Protein 2IPZ (pdb70)

Solvent-accessible surface area: 8469 Å² total; per-residue (Å²): 154,155,35,122,105,5,11,80,60,0,66,87,1,0,34,94,0,83,107,7,2,68,73,1,39,102,0,5,122,49,9,33,116,152,136,149,59,131,95,6,40,74,58,1,72,83,6,50,65,102,2,137,107,4,48,66,54,5,61,122,2,42,139,89,11,55,118,210,110,100,9,66,105,0,5,93,67,0,58,63,0,5,49,86,0,70,119,0,3,80,59,0,22,110,0,22,143,36,34,72,126,133,132,99,11,110,120,10,38,61,63,0,70,108,2,19,63,80,4,134,117,23,48,67,52,1,62,123,3,39,159,95,1,41,149,137

Structure (mmCIF, N/CA/C/O backbone):
data_2IPZ
#
_entry.id   2IPZ
#
_cell.length_a   23.783
_cell.length_b   53.878
_cell.length_c   52.016
_cell.angle_alpha   90.00
_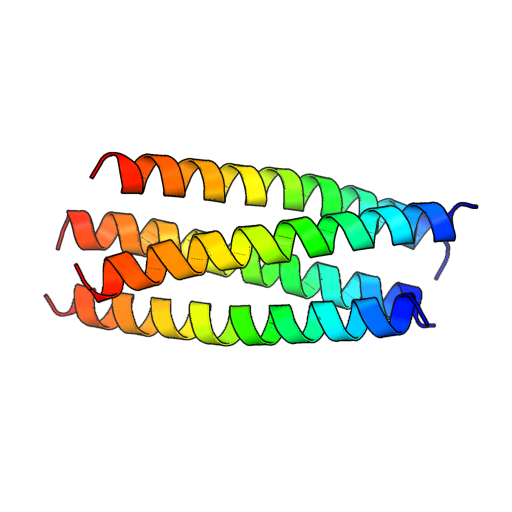cell.angle_beta   95.77
_cell.angle_gamma   90.00
#
_symmetry.space_group_name_H-M   'P 1 21 1'
#
loop_
_entity.id
_entity.type
_entity.pdbx_description
1 polymer 'General control protein GCN4'
2 non-polymer GLYCEROL
3 non-polymer 'ISOPROPYL ALCOHOL'
4 water water
#
loop_
_atom_site.group_PDB
_atom_site.id
_atom_site.type_symbol
_atom_site.label_atom_id
_atom_site.label_alt_id
_atom_site.label_comp_id
_atom_site.label_asym_id
_atom_site.label_entity_id
_atom_site.label_seq_id
_atom_site.pdbx_PDB_ins_code
_atom_site.Cartn_x
_atom_site.Cartn_y
_atom_site.Cartn_z
_atom_site.occupancy
_atom_site.B_iso_or_equiv
_atom_site.auth_seq_id
_atom_site.auth_comp_id
_atom_site.auth_asym_id
_atom_site.auth_atom_id
_atom_site.pdbx_PDB_model_num
ATOM 1 N N . MET A 1 1 ? 4.685 9.730 19.217 1.00 33.06 1 MET A N 1
ATOM 2 C CA . MET A 1 1 ? 3.705 8.706 19.683 1.00 33.00 1 MET A CA 1
ATOM 3 C C . MET A 1 1 ? 3.348 8.967 21.138 1.00 32.01 1 MET A C 1
ATOM 4 O O . MET A 1 1 ? 4.222 8.926 22.010 1.00 31.67 1 MET A O 1
ATOM 9 N N . LYS A 1 2 ? 2.065 9.233 21.388 1.00 31.14 2 LYS A N 1
ATOM 10 C CA . LYS A 1 2 ? 1.585 9.627 22.713 1.00 30.08 2 LYS A CA 1
ATOM 11 C C . LYS A 1 2 ? 1.692 8.490 23.714 1.00 29.13 2 LYS A C 1
ATOM 12 O O . LYS A 1 2 ? 2.103 8.699 24.861 1.00 29.32 2 LYS A O 1
ATOM 18 N N . VAL A 1 3 ? 1.341 7.286 23.271 1.00 27.80 3 VAL A N 1
ATOM 19 C CA . VAL A 1 3 ? 1.368 6.113 24.144 1.00 26.68 3 VAL A CA 1
ATOM 20 C C . VAL A 1 3 ? 2.807 5.673 24.442 1.00 25.77 3 VAL A C 1
ATOM 21 O O . VAL A 1 3 ? 3.130 5.366 25.582 1.00 24.90 3 VAL A O 1
ATOM 25 N N . LYS A 1 4 ? 3.673 5.674 23.434 1.00 24.64 4 LYS A N 1
ATOM 26 C CA . LYS A 1 4 ? 5.092 5.379 23.644 1.00 24.06 4 LYS A CA 1
ATOM 27 C C . LYS A 1 4 ? 5.727 6.342 24.659 1.00 22.89 4 LYS A C 1
AT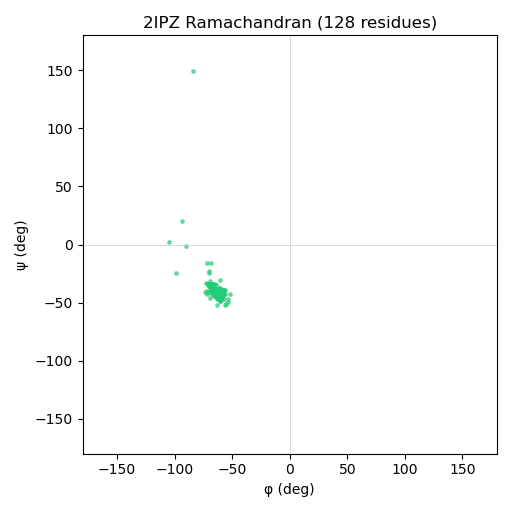OM 28 O O . LYS A 1 4 ? 6.523 5.908 25.501 1.00 21.44 4 LYS A O 1
ATOM 34 N N . GLN A 1 5 ? 5.371 7.627 24.593 1.00 22.19 5 GLN A N 1
ATOM 35 C CA . GLN A 1 5 ? 5.912 8.635 25.505 1.00 22.39 5 GLN A CA 1
ATOM 36 C C . GLN A 1 5 ? 5.430 8.356 26.923 1.00 21.39 5 GLN A C 1
ATOM 37 O O . GLN A 1 5 ? 6.185 8.478 27.889 1.00 21.26 5 GLN A O 1
ATOM 43 N N . LEU A 1 6 ? 4.173 7.960 27.036 1.00 20.35 6 LEU A N 1
ATOM 44 C CA . LEU A 1 6 ? 3.603 7.636 28.331 1.00 20.43 6 LEU A CA 1
ATOM 45 C C . LEU A 1 6 ? 4.300 6.421 28.947 1.00 19.26 6 LEU A C 1
ATOM 46 O O . LEU A 1 6 ? 4.586 6.418 30.142 1.00 18.20 6 LEU A O 1
ATOM 51 N N . VAL A 1 7 ? 4.568 5.398 28.145 1.00 17.99 7 VAL A N 1
ATOM 52 C CA . VAL A 1 7 ? 5.228 4.187 28.629 1.00 17.73 7 VAL A CA 1
ATOM 53 C C . VAL A 1 7 ? 6.661 4.502 29.076 1.00 16.91 7 VAL A C 1
ATOM 54 O O . VAL A 1 7 ? 7.121 3.973 30.088 1.00 16.19 7 VAL A O 1
ATOM 58 N N . ASP A 1 8 ? 7.356 5.379 28.358 1.00 15.91 8 ASP A N 1
ATOM 59 C CA . ASP A 1 8 ? 8.681 5.852 28.774 1.00 16.68 8 ASP A CA 1
ATOM 60 C C . ASP A 1 8 ? 8.620 6.462 30.170 1.00 15.72 8 ASP A C 1
ATOM 61 O O . ASP A 1 8 ? 9.518 6.268 30.996 1.00 15.77 8 ASP A O 1
ATOM 66 N N . LYS A 1 9 ? 7.581 7.245 30.413 1.00 15.84 9 LYS A N 1
ATOM 67 C CA . LYS A 1 9 ? 7.384 7.892 31.711 1.00 16.08 9 LYS A CA 1
ATOM 68 C C . LYS A 1 9 ? 7.081 6.880 32.790 1.00 15.89 9 LYS A C 1
ATOM 69 O O . LYS A 1 9 ? 7.613 6.987 33.891 1.00 17.15 9 LYS A O 1
ATOM 75 N N . VAL A 1 10 ? 6.268 5.881 32.479 1.00 14.79 10 VAL A N 1
ATOM 76 C CA . VAL A 1 10 ? 5.990 4.811 33.444 1.00 15.62 10 VAL A CA 1
ATOM 77 C C . VAL A 1 10 ? 7.243 3.990 33.753 1.00 14.63 10 VAL A C 1
ATOM 78 O O . VAL A 1 10 ? 7.495 3.638 34.914 1.00 13.82 10 VAL A O 1
ATOM 82 N N . GLU A 1 11 ? 8.059 3.703 32.745 1.00 14.07 11 GLU A N 1
ATOM 83 C CA . GLU A 1 11 ? 9.317 3.012 32.978 1.00 14.62 11 GLU A CA 1
ATOM 84 C C . GLU A 1 11 ? 10.226 3.763 33.961 1.00 13.97 11 GLU A C 1
ATOM 85 O O . GLU A 1 11 ? 10.800 3.164 34.880 1.00 14.25 11 GLU A O 1
ATOM 91 N N . GLU A 1 12 ? 10.346 5.072 33.790 1.00 15.11 12 GLU A N 1
ATOM 92 C CA . GLU A 1 12 ? 11.172 5.874 34.682 1.00 16.15 12 GLU A CA 1
ATOM 93 C C . GLU A 1 12 ? 10.572 5.914 36.087 1.00 15.82 12 GLU A C 1
ATOM 94 O O . GLU A 1 12 ? 11.302 5.784 37.070 1.00 15.93 12 GLU A O 1
ATOM 100 N N . LEU A 1 13 ? 9.255 6.047 36.173 1.00 14.82 13 LEU A N 1
ATOM 101 C CA . LEU A 1 13 ? 8.525 5.952 37.460 1.00 15.17 13 LEU A CA 1
ATOM 102 C C . LEU A 1 13 ? 8.863 4.646 38.173 1.00 13.98 13 LEU A C 1
A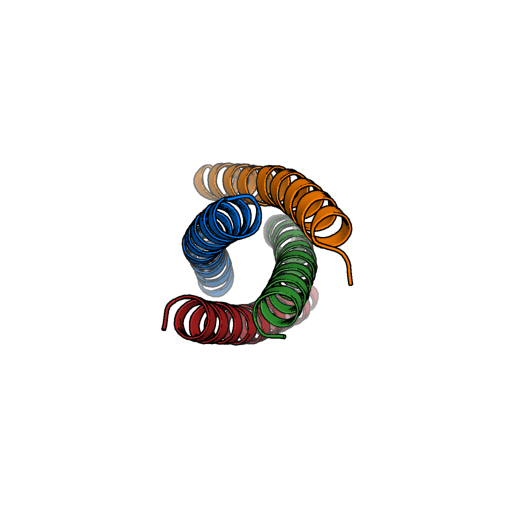TOM 103 O O . LEU A 1 13 ? 9.105 4.646 39.394 1.00 13.55 13 LEU A O 1
ATOM 108 N N . LEU A 1 14 ? 8.842 3.526 37.455 1.00 12.95 14 LEU A N 1
ATOM 109 C CA . LEU A 1 14 ? 9.110 2.230 38.066 1.00 12.81 14 LEU A CA 1
ATOM 110 C C . LEU A 1 14 ? 10.563 2.096 38.515 1.00 11.95 14 LEU A C 1
ATOM 111 O O . LEU A 1 14 ? 10.840 1.490 39.559 1.00 11.66 14 LEU A O 1
ATOM 116 N N . SER A 1 15 ? 11.496 2.708 37.776 1.00 11.55 15 SER A N 1
ATOM 117 C CA . SER A 1 15 ? 12.885 2.703 38.224 1.00 12.75 15 SER A CA 1
ATOM 118 C C . SER A 1 15 ? 13.025 3.538 39.507 1.00 11.53 15 SER A C 1
ATOM 119 O O . SER A 1 15 ? 13.660 3.081 40.487 1.00 12.37 15 SER A O 1
ATOM 122 N N . LYS A 1 16 ? 12.375 4.698 39.547 1.00 12.26 16 LYS A N 1
ATOM 123 C CA . LYS A 1 16 ? 12.437 5.531 40.746 1.00 12.54 16 LYS A CA 1
ATOM 124 C C . LYS A 1 16 ? 11.844 4.780 41.938 1.00 12.00 16 LYS A C 1
ATOM 125 O O . LYS A 1 16 ? 12.348 4.885 43.061 1.00 12.47 16 LYS A O 1
ATOM 131 N N . ASN A 1 17 ? 10.786 4.002 41.717 1.00 10.90 17 ASN A N 1
ATOM 132 C CA . ASN A 1 17 ? 10.176 3.257 42.809 1.00 10.23 17 ASN A CA 1
ATOM 133 C C . ASN A 1 17 ? 10.985 2.079 43.278 1.00 10.09 17 ASN A C 1
ATOM 134 O O . ASN A 1 17 ? 11.014 1.789 44.474 1.00 10.21 17 ASN A O 1
ATOM 139 N N . TYR A 1 18 ? 11.694 1.442 42.367 1.00 10.12 18 TYR A N 1
ATOM 140 C CA . TYR A 1 18 ? 12.654 0.424 42.746 1.00 10.44 18 TYR A CA 1
ATOM 141 C C . TYR A 1 18 ? 13.671 1.000 43.721 1.00 10.59 18 TYR A C 1
ATOM 142 O O . TYR A 1 18 ? 13.930 0.437 44.787 1.00 11.19 18 TYR A O 1
ATOM 151 N N . HIS A 1 19 ? 14.282 2.131 43.364 1.00 10.77 19 HIS A N 1
ATOM 152 C CA . HIS A 1 19 ? 15.306 2.741 44.241 1.00 10.42 19 HIS A CA 1
ATOM 153 C C . HIS A 1 19 ? 14.709 3.244 45.550 1.00 11.01 19 HIS A C 1
ATOM 154 O O . HIS A 1 19 ? 15.321 3.076 46.621 1.00 11.63 19 HIS A O 1
ATOM 161 N N . LEU A 1 20 ? 13.527 3.851 45.517 1.00 10.69 20 LEU A N 1
ATOM 162 C CA . LEU A 1 20 ? 13.014 4.393 46.772 1.00 11.82 20 LEU A CA 1
ATOM 163 C C . LEU A 1 20 ? 12.594 3.270 47.720 1.00 11.88 20 LEU A C 1
ATOM 164 O O . LEU A 1 20 ? 12.775 3.399 48.935 1.00 11.41 20 LEU A O 1
ATOM 169 N N . VAL A 1 21 ? 12.089 2.163 47.196 1.00 11.10 21 VAL A N 1
ATOM 170 C CA . VAL A 1 21 ? 11.747 1.010 48.028 1.00 12.26 21 VAL A CA 1
ATOM 171 C C . VAL A 1 21 ? 13.012 0.434 48.676 1.00 12.60 21 VAL A C 1
ATOM 172 O O . VAL A 1 21 ? 12.996 0.082 49.868 1.00 12.80 21 VAL A O 1
ATOM 176 N N . ASN A 1 22 ? 14.122 0.366 47.941 1.00 12.25 22 ASN A N 1
ATOM 177 C CA . ASN A 1 22 ? 15.404 0.017 48.575 1.00 12.82 22 ASN A CA 1
ATOM 178 C C . ASN A 1 22 ? 15.800 0.962 49.702 1.00 12.43 22 ASN A C 1
ATOM 179 O O . ASN A 1 22 ? 16.315 0.517 50.730 1.00 12.75 22 ASN A O 1
ATOM 184 N N . GLU A 1 23 ? 15.606 2.260 49.523 1.00 12.32 23 GLU A N 1
ATOM 185 C CA . GLU A 1 23 ? 15.955 3.236 50.559 1.00 12.39 23 GLU A CA 1
ATOM 186 C C . GLU A 1 23 ? 15.108 2.987 51.802 1.00 12.76 23 GLU A C 1
ATOM 187 O O . GLU A 1 23 ? 15.592 3.006 52.940 1.00 11.94 23 GLU A O 1
ATOM 193 N N . VAL A 1 24 ? 13.825 2.753 51.586 1.00 11.42 24 VAL A N 1
ATOM 194 C CA . VAL A 1 24 ? 12.920 2.515 52.689 1.00 11.76 24 VAL A CA 1
ATOM 195 C C . VAL A 1 24 ? 13.283 1.209 53.405 1.00 11.74 24 VAL A C 1
ATOM 196 O O . VAL A 1 24 ? 13.290 1.148 54.629 1.00 12.25 24 VAL A O 1
ATOM 200 N N . ALA A 1 25 ? 13.608 0.164 52.646 1.00 11.41 25 ALA A N 1
ATOM 201 C CA . ALA A 1 25 ? 14.013 -1.102 53.249 1.00 11.52 25 ALA A CA 1
ATOM 202 C C . ALA A 1 25 ? 15.229 -0.928 54.160 1.00 11.73 25 ALA A C 1
ATOM 203 O O . ALA A 1 25 ? 15.289 -1.526 55.254 1.00 12.47 25 ALA A O 1
ATOM 205 N N . ARG A 1 26 ? 16.175 -0.100 53.757 1.00 11.82 26 ARG A N 1
ATOM 206 C CA . ARG A 1 26 ? 17.316 0.202 54.619 1.00 13.20 26 ARG A CA 1
ATOM 207 C C . ARG A 1 26 ? 16.875 0.895 55.908 1.00 13.74 26 ARG A C 1
ATOM 208 O O . ARG A 1 26 ? 17.350 0.529 57.000 1.00 14.44 26 ARG A O 1
ATOM 216 N N . LEU A 1 27 ? 16.004 1.905 55.809 1.00 13.56 27 LEU A N 1
ATOM 217 C CA . LEU A 1 27 ? 15.549 2.596 57.017 1.00 14.32 27 LEU A CA 1
ATOM 218 C C . LEU A 1 27 ? 14.856 1.644 57.964 1.00 13.47 27 LEU A C 1
ATOM 219 O O . LEU A 1 27 ? 15.063 1.686 59.195 1.00 14.07 27 LEU A O 1
ATOM 224 N N . VAL A 1 28 ? 14.015 0.774 57.422 1.00 13.22 28 VAL A N 1
ATOM 225 C CA . VAL A 1 28 ? 13.267 -0.192 58.225 1.00 13.77 28 VAL A CA 1
ATOM 226 C C . VAL A 1 28 ? 14.193 -1.209 58.907 1.00 14.18 28 VAL A C 1
ATOM 227 O O . VAL A 1 28 ? 13.952 -1.610 60.064 1.00 14.84 28 VAL A O 1
ATOM 231 N N . LYS A 1 29 ? 15.253 -1.617 58.197 1.00 15.54 29 LYS A N 1
ATOM 232 C CA . LYS A 1 29 ? 16.289 -2.513 58.741 1.00 16.43 29 LYS A CA 1
ATOM 233 C C . LYS A 1 29 ? 16.998 -1.832 59.904 1.00 16.72 29 LYS A C 1
ATOM 234 O O . LYS A 1 29 ? 17.200 -2.446 60.969 1.00 16.99 29 LYS A O 1
ATOM 240 N N . LEU A 1 30 ? 17.387 -0.579 59.721 1.00 17.29 30 LEU A N 1
ATOM 241 C CA . LEU A 1 30 ? 18.091 0.174 60.762 1.00 18.75 30 LEU A CA 1
ATOM 242 C C . LEU A 1 30 ? 17.260 0.331 62.022 1.00 19.01 30 LEU A C 1
ATOM 243 O O . LEU A 1 30 ? 17.795 0.183 63.132 1.00 19.67 30 LEU A O 1
ATOM 248 N N . VAL A 1 31 ? 15.962 0.596 61.881 1.00 19.07 31 VAL A N 1
ATOM 249 C CA . VAL A 1 31 ? 15.082 0.706 63.045 1.00 19.97 31 VAL A CA 1
ATOM 250 C C . VAL A 1 31 ? 15.001 -0.657 63.738 1.00 20.67 31 VAL A C 1
ATOM 251 O O . VAL A 1 31 ? 15.097 -0.742 64.965 1.00 20.90 31 VAL A O 1
ATOM 255 N N . GLY A 1 32 ? 14.858 -1.726 62.960 1.00 21.35 32 GLY A N 1
ATOM 256 C CA . GLY A 1 32 ? 14.766 -3.071 63.513 1.00 23.33 32 GLY A CA 1
ATOM 257 C C . GLY A 1 32 ? 15.989 -3.509 64.311 1.00 25.08 32 GLY A C 1
ATOM 258 O O . GLY A 1 32 ? 15.867 -4.289 65.262 1.00 25.96 32 GLY A O 1
ATOM 259 N N . GLU A 1 33 ? 17.157 -2.993 63.930 1.00 26.25 33 GLU A N 1
ATOM 260 C CA . GLU A 1 33 ? 18.439 -3.425 64.493 1.00 28.31 33 GLU A CA 1
ATOM 261 C C . GLU A 1 33 ? 19.016 -2.409 65.474 1.00 29.80 33 GLU A C 1
ATOM 262 O O . GLU A 1 33 ? 20.111 -2.617 66.029 1.00 30.20 33 GLU A O 1
ATOM 268 N N . ARG A 1 34 ? 18.254 -1.335 65.698 1.00 31.45 34 ARG A N 1
ATOM 269 C CA . ARG A 1 34 ? 18.648 -0.187 66.528 1.00 33.12 34 ARG A CA 1
ATOM 270 C C . ARG A 1 34 ? 20.066 -0.264 67.099 1.00 33.62 34 ARG A C 1
ATOM 271 O O . ARG A 1 34 ? 21.049 -0.007 66.397 1.00 33.84 34 ARG A O 1
ATOM 280 N N . MET B 1 1 ? -11.462 3.527 26.969 1.00 26.80 1 MET B N 1
ATOM 281 C CA . MET B 1 1 ? -10.607 4.613 27.530 1.00 26.41 1 MET B CA 1
ATOM 282 C C . MET B 1 1 ? -9.829 5.323 26.433 1.00 25.42 1 MET B C 1
ATOM 283 O O . MET B 1 1 ? -9.243 4.683 25.550 1.00 25.97 1 MET B O 1
ATOM 288 N N . LYS B 1 2 ? -9.828 6.647 26.505 1.00 23.84 2 LYS B N 1
ATOM 289 C CA . LYS B 1 2 ? -9.079 7.470 25.569 1.00 22.41 2 LYS B CA 1
ATOM 290 C C . LYS B 1 2 ? -7.630 7.611 26.018 1.00 21.26 2 LYS B C 1
ATOM 291 O O . LYS B 1 2 ? -7.319 7.596 27.218 1.00 20.54 2 LYS B O 1
ATOM 297 N N . VAL B 1 3 ? -6.736 7.756 25.047 1.00 19.70 3 VAL B N 1
ATOM 298 C CA . VAL B 1 3 ? -5.328 8.046 25.309 1.00 19.97 3 VAL B CA 1
ATOM 299 C C . VAL B 1 3 ? -5.180 9.254 26.238 1.00 19.19 3 VAL B C 1
ATOM 300 O O . VAL B 1 3 ? -4.372 9.216 27.179 1.00 17.63 3 VAL B O 1
ATOM 304 N N . LYS B 1 4 ? -5.963 10.303 26.005 1.00 18.20 4 LYS B N 1
ATOM 305 C CA . LYS B 1 4 ? -5.910 11.518 26.828 1.00 19.47 4 LYS B CA 1
ATOM 306 C C . LYS B 1 4 ? -6.149 11.240 28.315 1.00 18.24 4 LYS B C 1
ATOM 307 O O . LYS B 1 4 ? -5.502 11.854 29.164 1.00 18.17 4 LYS B O 1
ATOM 313 N N . GLN B 1 5 ? -7.072 10.329 28.632 1.00 17.40 5 GLN B N 1
ATOM 314 C CA . GLN B 1 5 ? -7.316 9.911 30.017 1.00 17.43 5 GLN B CA 1
ATOM 315 C C . GLN B 1 5 ? -6.048 9.308 30.634 1.00 16.67 5 GLN B C 1
ATOM 316 O O . GLN B 1 5 ? -5.707 9.590 31.787 1.00 16.56 5 GLN B O 1
ATOM 322 N N . LEU B 1 6 ? -5.344 8.494 29.864 1.00 15.90 6 LEU B N 1
ATOM 323 C CA . LEU B 1 6 ? -4.135 7.859 30.349 1.00 16.62 6 LEU B CA 1
ATOM 324 C C . LEU B 1 6 ? -3.000 8.856 30.491 1.00 17.19 6 LEU B C 1
ATOM 325 O O . LEU B 1 6 ? -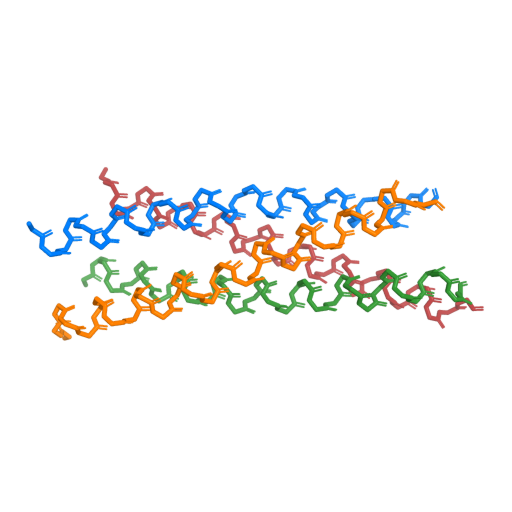2.255 8.792 31.453 1.00 15.63 6 LEU B O 1
ATOM 330 N N . VAL B 1 7 ? -2.868 9.781 29.551 1.00 17.11 7 VAL B N 1
ATOM 331 C CA . VAL B 1 7 ? -1.823 10.799 29.619 1.00 17.84 7 VAL B CA 1
ATOM 332 C C . VAL B 1 7 ? -2.014 11.671 30.859 1.00 17.13 7 VAL B C 1
ATOM 333 O O . VAL B 1 7 ? -1.047 11.910 31.609 1.00 16.26 7 VAL B O 1
ATOM 337 N N . ASP B 1 8 ? -3.242 12.102 31.114 1.00 16.83 8 ASP B N 1
ATOM 338 C CA . ASP B 1 8 ? -3.534 12.924 32.284 1.00 17.66 8 ASP B CA 1
ATOM 339 C C . ASP B 1 8 ? -3.247 12.165 33.579 1.00 16.10 8 ASP B C 1
ATOM 340 O O . ASP B 1 8 ? -2.703 12.733 34.535 1.00 16.46 8 ASP B O 1
ATOM 345 N N . LYS B 1 9 ? -3.618 10.887 33.623 1.00 15.22 9 LYS B N 1
ATOM 346 C CA . LYS B 1 9 ? -3.343 10.083 34.807 1.00 14.29 9 LYS B CA 1
ATOM 347 C C . LYS B 1 9 ? -1.853 9.943 35.031 1.00 13.18 9 LYS B C 1
ATOM 348 O O . LYS B 1 9 ? -1.388 10.119 36.166 1.00 13.15 9 LYS B O 1
ATOM 354 N N . VAL B 1 10 ? -1.098 9.652 33.995 1.00 12.82 10 VAL B N 1
ATOM 355 C CA . VAL B 1 10 ? 0.345 9.505 34.169 1.00 12.73 10 VAL B CA 1
ATOM 356 C C . VAL B 1 10 ? 0.989 10.832 34.612 1.00 12.90 10 VAL B C 1
ATOM 357 O O . VAL B 1 10 ? 1.902 10.808 35.430 1.00 12.51 10 VAL B O 1
ATOM 361 N N . GLU B 1 11 ? 0.511 11.976 34.148 1.00 13.08 11 GLU B N 1
ATOM 362 C CA . GLU B 1 11 ? 1.040 13.255 34.636 1.00 14.11 11 GLU B CA 1
ATOM 363 C C . GLU B 1 11 ? 0.789 13.439 36.141 1.00 14.03 11 GLU B C 1
ATOM 364 O O . GLU B 1 11 ? 1.676 13.897 36.887 1.00 13.58 11 GLU B O 1
ATOM 370 N N . GLU B 1 12 ? -0.391 13.048 36.597 1.00 12.74 12 GLU B N 1
ATOM 371 C CA . GLU B 1 12 ? -0.753 13.079 38.016 1.00 13.71 12 GLU B CA 1
ATOM 372 C C . GLU B 1 12 ? 0.187 12.168 38.820 1.00 12.57 12 GLU B C 1
ATOM 373 O O . GLU B 1 12 ? 0.681 12.538 39.894 1.00 12.44 12 GLU B O 1
ATOM 379 N N . LEU B 1 13 ? 0.446 10.984 38.286 1.00 11.35 13 LEU B N 1
ATOM 380 C CA . LEU B 1 13 ? 1.312 10.025 38.956 1.00 10.90 13 LEU B CA 1
ATOM 381 C C . LEU B 1 13 ? 2.729 10.537 39.033 1.00 10.68 13 LEU B C 1
ATOM 382 O O . LEU B 1 13 ? 3.383 10.333 40.040 1.00 10.31 13 LEU B O 1
ATOM 387 N N . LEU B 1 14 ? 3.211 11.199 37.990 1.00 11.18 14 LEU B N 1
ATOM 388 C CA . LEU B 1 14 ? 4.563 11.744 38.025 1.00 11.79 14 LEU B CA 1
ATOM 389 C C . LEU B 1 14 ? 4.714 12.804 39.112 1.00 11.12 14 LEU B C 1
ATOM 390 O O . LEU B 1 14 ? 5.741 12.861 39.803 1.00 11.15 14 LEU B O 1
ATOM 395 N N . SER B 1 15 ? 3.707 13.640 39.296 1.00 11.01 15 SER B N 1
ATOM 396 C CA . SER B 1 15 ? 3.801 14.681 40.333 1.00 12.20 15 SER B CA 1
ATOM 397 C C . SER B 1 15 ? 3.723 14.067 41.733 1.00 11.23 15 SER B C 1
ATOM 398 O O . SER B 1 15 ? 4.505 14.420 42.635 1.00 12.00 15 SER B O 1
ATOM 401 N N . LYS B 1 16 ? 2.850 13.088 41.901 1.00 10.31 16 LYS B N 1
ATOM 402 C CA . LYS B 1 16 ? 2.743 12.414 43.176 1.00 11.53 16 LYS B CA 1
ATOM 403 C C . LYS B 1 16 ? 4.057 11.670 43.467 1.00 10.02 16 LYS B C 1
ATOM 404 O O . LYS B 1 16 ? 4.552 11.686 44.603 1.00 10.40 16 LYS B O 1
ATOM 410 N N . ASN B 1 17 ? 4.662 11.052 42.465 1.00 9.05 17 ASN B N 1
ATOM 411 C CA . ASN B 1 17 ? 5.913 10.342 42.666 1.00 8.81 17 ASN B CA 1
ATOM 412 C C . ASN B 1 17 ? 7.059 11.279 43.039 1.00 9.41 17 ASN B C 1
ATOM 413 O O . ASN B 1 17 ? 7.903 10.936 43.869 1.00 9.58 17 ASN B O 1
ATOM 418 N N . TYR B 1 18 ? 7.094 12.455 42.424 1.00 9.29 18 TYR B N 1
ATOM 419 C CA . TYR B 1 18 ? 8.097 13.475 42.744 1.00 10.22 18 TYR B CA 1
ATOM 420 C C . TYR B 1 18 ? 8.112 13.767 44.230 1.00 9.87 18 TYR B C 1
ATOM 421 O O . TYR B 1 18 ? 9.167 13.722 44.875 1.00 9.58 18 TYR B O 1
ATOM 430 N N . HIS B 1 19 ? 6.942 14.009 44.816 1.00 8.46 19 HIS B N 1
ATOM 431 C CA . HIS B 1 19 ? 6.875 14.273 46.239 1.00 8.91 19 HIS B CA 1
ATOM 432 C C . HIS B 1 19 ? 7.222 13.064 47.091 1.00 8.96 19 HIS B C 1
ATOM 433 O O . HIS B 1 19 ? 7.847 13.226 48.134 1.00 9.52 19 HIS B O 1
ATOM 440 N N . LEU B 1 20 ? 6.862 11.861 46.650 1.00 8.42 20 LEU B N 1
ATOM 441 C CA . LEU B 1 20 ? 7.270 10.632 47.352 1.00 9.55 20 LEU B CA 1
ATOM 442 C C . LEU B 1 20 ? 8.792 10.482 47.417 1.00 9.28 20 LEU B C 1
ATOM 443 O O . LEU B 1 20 ? 9.345 10.225 48.484 1.00 9.59 20 LEU B O 1
ATOM 448 N N . VAL B 1 21 ? 9.448 10.646 46.291 1.00 9.13 21 VAL B N 1
ATOM 449 C CA . VAL B 1 21 ? 10.909 10.582 46.225 1.00 10.47 21 VAL B CA 1
ATOM 450 C C . VAL B 1 21 ? 11.501 11.623 47.185 1.00 10.41 21 VAL B C 1
ATOM 451 O O . VAL B 1 21 ? 12.458 11.318 47.932 1.00 9.99 21 VAL B O 1
ATOM 455 N N . ASN B 1 22 ? 10.933 12.826 47.203 1.00 9.73 22 ASN B N 1
ATOM 456 C CA . ASN B 1 22 ? 11.472 13.880 48.065 1.00 9.98 22 ASN B CA 1
ATOM 457 C C . ASN B 1 22 ? 11.236 13.560 49.527 1.00 9.65 22 ASN B C 1
ATOM 458 O O . ASN B 1 22 ? 12.096 13.863 50.370 1.00 9.85 22 ASN B O 1
ATOM 463 N N . GLU B 1 23 ? 10.119 12.920 49.858 1.00 9.12 23 GLU B N 1
ATOM 464 C CA . GLU B 1 23 ? 9.880 12.572 51.251 1.00 10.54 23 GLU B CA 1
ATOM 465 C C . GLU B 1 23 ? 10.861 11.506 51.723 1.00 10.69 23 GLU B C 1
ATOM 466 O O . GLU B 1 23 ? 11.377 11.559 52.847 1.00 11.32 23 GLU B O 1
ATOM 472 N N . VAL B 1 24 ? 11.163 10.551 50.858 1.00 9.92 24 VAL B N 1
ATOM 473 C CA . VAL B 1 24 ? 12.130 9.514 51.209 1.00 10.50 24 VAL B CA 1
ATOM 474 C C . VAL B 1 24 ? 13.515 10.160 51.401 1.00 10.04 24 VAL B C 1
ATOM 475 O O . VAL B 1 24 ? 14.190 9.856 52.391 1.00 10.93 24 VAL B O 1
ATOM 479 N N . ALA B 1 25 ? 13.901 11.074 50.523 1.00 10.21 25 ALA B N 1
ATOM 480 C CA . ALA B 1 25 ? 15.180 11.792 50.710 1.00 10.95 25 ALA B CA 1
ATOM 481 C C . ALA B 1 25 ? 15.233 12.520 52.051 1.00 11.72 25 ALA B C 1
ATOM 482 O O . ALA B 1 25 ? 16.271 12.506 52.761 1.00 12.70 25 ALA B O 1
ATOM 484 N N . ARG B 1 26 ? 14.116 13.109 52.447 1.00 11.12 26 ARG B N 1
ATOM 485 C CA . ARG B 1 26 ? 14.054 13.835 53.712 1.00 12.30 26 ARG B CA 1
ATOM 486 C C . ARG B 1 26 ? 14.254 12.879 54.872 1.00 12.72 26 ARG B C 1
ATOM 487 O O . ARG B 1 26 ? 14.975 13.191 55.830 1.00 13.21 26 ARG B O 1
ATOM 495 N N . LEU B 1 27 ? 13.605 11.727 54.820 1.00 12.72 27 LEU B N 1
ATOM 496 C CA . LEU B 1 27 ? 13.731 10.746 55.887 1.00 13.76 27 LEU B CA 1
ATOM 497 C C . LEU B 1 27 ? 15.118 10.128 55.959 1.00 14.41 27 LEU B C 1
ATOM 498 O O . LEU B 1 27 ? 15.613 9.860 57.049 1.00 14.39 27 LEU B O 1
ATOM 503 N N . VAL B 1 28 ? 15.735 9.891 54.817 1.00 13.70 28 VAL B N 1
ATOM 504 C CA . VAL B 1 28 ? 17.076 9.307 54.764 1.00 15.16 28 VAL B CA 1
ATOM 505 C C . VAL B 1 28 ? 18.057 10.290 55.405 1.00 16.17 28 VAL B C 1
ATOM 506 O O . VAL B 1 28 ? 18.912 9.879 56.208 1.00 16.54 28 VAL B O 1
ATOM 510 N N . LYS B 1 29 ? 17.927 11.573 55.089 1.00 16.19 29 LYS B N 1
ATOM 511 C CA . LYS B 1 29 ? 18.755 12.607 55.716 1.00 17.19 29 LYS B CA 1
ATOM 512 C C . LYS B 1 29 ? 18.549 12.648 57.223 1.00 17.60 29 LYS B C 1
ATOM 513 O O . LYS B 1 29 ? 19.539 12.717 57.972 1.00 18.55 29 LYS B O 1
ATOM 519 N N . LEU B 1 30 ? 17.300 12.615 57.687 1.00 17.47 30 LEU B N 1
ATOM 520 C CA . LEU B 1 30 ? 17.002 12.671 59.113 1.00 18.83 30 LEU B CA 1
ATOM 521 C C . LEU B 1 30 ? 17.629 11.493 59.844 1.00 19.17 30 LEU B C 1
ATOM 522 O O . LEU B 1 30 ? 18.253 11.670 60.905 1.00 20.25 30 LEU B O 1
ATOM 527 N N . VAL B 1 31 ? 17.457 10.291 59.302 1.00 18.45 31 VAL B N 1
ATOM 528 C CA . VAL B 1 31 ? 18.007 9.096 59.939 1.00 18.76 31 VAL B CA 1
ATOM 529 C C . VAL B 1 31 ? 19.542 9.126 59.917 1.00 19.09 31 VAL B C 1
ATOM 530 O O . VAL B 1 31 ? 20.191 8.683 60.875 1.00 20.63 31 VAL B O 1
ATOM 534 N N . GLY B 1 32 ? 20.121 9.686 58.863 1.00 19.55 32 GLY B N 1
ATOM 535 C CA . GLY B 1 32 ? 21.569 9.720 58.713 1.00 21.28 32 GLY B CA 1
ATOM 536 C C . GLY B 1 32 ? 22.253 10.693 59.664 1.00 23.56 32 GLY B C 1
ATOM 537 O O . GLY B 1 32 ? 23.472 10.620 59.866 1.00 23.20 32 GLY B O 1
ATOM 538 N N . GLU B 1 33 ? 21.472 11.599 60.246 1.00 24.91 33 GLU B N 1
ATOM 539 C CA . GLU B 1 33 ? 21.963 12.557 61.246 1.00 27.92 33 GLU B CA 1
ATOM 540 C C . GLU B 1 33 ? 21.748 12.009 62.660 1.00 29.45 33 GLU B C 1
ATOM 541 O O . GLU B 1 33 ? 21.758 12.755 63.653 1.00 30.74 33 GLU B O 1
ATOM 547 N N . ARG B 1 34 ? 21.576 10.688 62.726 1.00 31.42 34 ARG B N 1
ATOM 548 C CA . ARG B 1 34 ? 21.434 9.907 63.957 1.00 32.72 34 ARG B CA 1
ATOM 549 C C . ARG B 1 34 ? 22.386 10.331 65.074 1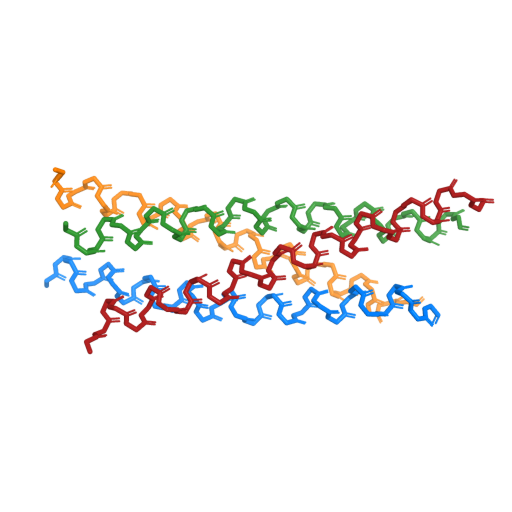.00 33.50 34 ARG B C 1
ATOM 550 O O . ARG B 1 34 ? 21.960 10.800 66.134 1.00 34.19 34 ARG B O 1
ATOM 559 N N . MET C 1 1 ? -6.733 -4.334 27.469 1.00 33.87 1 MET C N 1
ATOM 560 C CA . MET C 1 1 ? -5.711 -3.360 26.995 1.00 33.78 1 MET C CA 1
ATOM 561 C C . MET C 1 1 ? -4.606 -3.265 28.039 1.00 32.72 1 MET C C 1
ATOM 562 O O . MET C 1 1 ? -4.855 -3.006 29.224 1.00 33.65 1 MET C O 1
ATOM 567 N N . LYS C 1 2 ? -3.383 -3.492 27.581 1.00 31.32 2 LYS C N 1
ATOM 568 C CA . LYS C 1 2 ? -2.256 -3.728 28.456 1.00 29.03 2 LYS C CA 1
ATOM 569 C C . LYS C 1 2 ? -1.766 -2.454 29.157 1.00 26.79 2 LYS C C 1
ATOM 570 O O . LYS C 1 2 ? -1.461 -2.497 30.344 1.00 26.22 2 LYS C O 1
ATOM 576 N N . VAL C 1 3 ? -1.721 -1.333 28.438 1.00 24.38 3 VAL C N 1
ATOM 577 C CA . VAL C 1 3 ? -1.227 -0.072 29.012 1.00 22.55 3 VAL C CA 1
ATOM 578 C C . VAL C 1 3 ? -2.117 0.446 30.137 1.00 21.27 3 VAL C C 1
ATOM 579 O O . VAL C 1 3 ? -1.606 0.845 31.180 1.00 19.07 3 VAL C O 1
ATOM 583 N N . LYS C 1 4 ? -3.435 0.421 29.965 1.00 20.17 4 LYS C N 1
ATOM 584 C CA . LYS C 1 4 ? -4.290 0.943 31.033 1.00 20.14 4 LYS C CA 1
ATOM 585 C C . LYS C 1 4 ? -4.177 0.088 32.299 1.00 19.28 4 LYS C C 1
ATOM 586 O O . LYS C 1 4 ? -4.222 0.603 33.423 1.00 18.24 4 LYS C O 1
ATOM 592 N N . GLN C 1 5 ? -3.983 -1.216 32.119 1.00 18.73 5 GLN C N 1
ATOM 593 C CA . GLN C 1 5 ? -3.808 -2.106 33.249 1.00 19.16 5 GLN C CA 1
ATOM 594 C C . GLN C 1 5 ? -2.498 -1.807 33.983 1.00 17.86 5 GLN C C 1
ATOM 595 O O . GLN C 1 5 ? -2.469 -1.798 35.209 1.00 17.99 5 GLN C O 1
ATOM 601 N N . LEU C 1 6 ? -1.435 -1.552 33.234 1.00 16.92 6 LEU C N 1
ATOM 602 C CA . LEU C 1 6 ? -0.164 -1.135 33.818 1.00 16.22 6 LEU C CA 1
ATOM 603 C C . LEU C 1 6 ? -0.303 0.169 34.616 1.00 15.39 6 LEU C C 1
ATOM 604 O O . LEU C 1 6 ? 0.193 0.264 35.748 1.00 14.65 6 LEU C O 1
ATOM 609 N N . VAL C 1 7 ? -0.954 1.169 34.036 1.00 14.22 7 VAL C N 1
ATOM 610 C CA . VAL C 1 7 ? -1.149 2.449 34.692 1.00 13.75 7 VAL C CA 1
ATOM 611 C C . VAL C 1 7 ? -1.922 2.278 36.016 1.00 13.22 7 VAL C C 1
ATOM 612 O O . VAL C 1 7 ? -1.552 2.860 37.034 1.00 13.07 7 VAL C O 1
ATOM 616 N N . ASP C 1 8 ? -2.982 1.466 36.026 1.00 13.32 8 ASP C N 1
ATOM 617 C CA . ASP C 1 8 ? -3.714 1.212 37.267 1.00 13.66 8 ASP C CA 1
ATOM 618 C C . ASP C 1 8 ? -2.818 0.583 38.329 1.00 12.28 8 ASP C C 1
ATOM 619 O O . ASP C 1 8 ? -2.948 0.902 39.523 1.00 11.68 8 ASP C O 1
ATOM 624 N N . LYS C 1 9 ? -1.970 -0.358 37.927 1.00 11.69 9 LYS C N 1
ATOM 625 C CA . LYS C 1 9 ? -1.068 -1.003 38.881 1.00 12.12 9 LYS C CA 1
ATOM 626 C C . LYS C 1 9 ? -0.023 -0.025 39.424 1.00 11.43 9 LYS C C 1
ATOM 627 O O . LYS C 1 9 ? 0.302 -0.083 40.604 1.00 11.22 9 LYS C O 1
ATOM 633 N N . VAL C 1 10 ? 0.453 0.896 38.588 1.00 10.91 10 VAL C N 1
ATOM 634 C CA . VAL C 1 10 ? 1.391 1.905 39.051 1.00 11.10 10 VAL C CA 1
ATOM 635 C C . VAL C 1 10 ? 0.683 2.849 40.040 1.00 10.96 10 VAL C C 1
ATOM 636 O O . VAL C 1 10 ? 1.256 3.235 41.058 1.00 10.39 10 VAL C O 1
ATOM 640 N N . GLU C 1 11 ? -0.566 3.218 39.775 1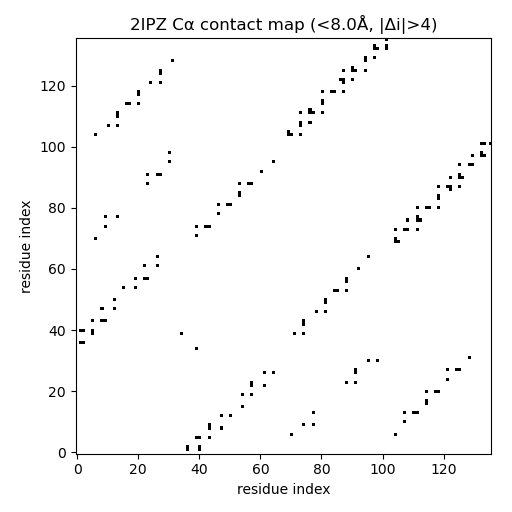.00 10.17 11 GLU C N 1
ATOM 641 C CA . GLU C 1 11 ? -1.336 4.019 40.711 1.00 11.23 11 GLU C CA 1
ATOM 642 C C . GLU C 1 11 ? -1.462 3.318 42.059 1.00 11.18 11 GLU C C 1
ATOM 643 O O . GLU C 1 11 ? -1.312 3.938 43.102 1.00 11.06 11 GLU C O 1
ATOM 649 N N . GLU C 1 12 ? -1.765 2.031 42.038 1.00 9.57 12 GLU C N 1
ATOM 650 C CA . GLU C 1 12 ? -1.869 1.263 43.278 1.00 10.03 12 GLU C CA 1
ATOM 651 C C . GLU C 1 12 ? -0.535 1.276 44.019 1.00 9.34 12 GLU C C 1
ATOM 652 O O . GLU C 1 12 ? -0.513 1.495 45.223 1.00 9.66 12 GLU C O 1
ATOM 658 N N . LEU C 1 13 ? 0.557 1.026 43.305 1.00 9.40 13 LEU C N 1
ATOM 659 C CA . LEU C 1 13 ? 1.870 1.022 43.937 1.00 9.80 13 LEU C CA 1
ATOM 660 C C . LEU C 1 13 ? 2.182 2.370 44.568 1.00 9.52 13 LEU C C 1
ATOM 661 O O . LEU C 1 13 ? 2.679 2.434 45.692 1.00 9.59 13 LEU C O 1
ATOM 666 N N . LEU C 1 14 ? 1.931 3.461 43.860 1.00 9.53 14 LEU C N 1
ATOM 667 C CA . LEU C 1 14 ? 2.227 4.765 44.407 1.00 10.30 14 LEU C CA 1
ATOM 668 C C . LEU C 1 14 ? 1.408 5.034 45.672 1.00 9.59 14 LEU C C 1
ATOM 669 O O . LEU C 1 14 ? 1.933 5.568 46.657 1.00 11.11 14 LEU C O 1
ATOM 674 N N . SER C 1 15 ? 0.120 4.677 45.658 1.00 10.33 15 SER C N 1
ATOM 675 C CA . SER C 1 15 ? -0.723 4.837 46.841 1.00 11.45 15 SER C CA 1
ATOM 676 C C . SER C 1 15 ? -0.197 4.046 48.040 1.00 10.63 15 SER C C 1
ATOM 677 O O . SER C 1 15 ? -0.117 4.566 49.169 1.00 11.75 15 SER C O 1
ATOM 680 N N . LYS C 1 16 ? 0.208 2.814 47.786 1.00 9.53 16 LYS C N 1
ATOM 681 C CA . LYS C 1 16 ? 0.735 1.971 48.869 1.00 9.40 16 LYS C CA 1
ATOM 682 C C . LYS C 1 16 ? 2.098 2.433 49.336 1.00 9.33 16 LYS C C 1
ATOM 683 O O . LYS C 1 16 ? 2.392 2.310 50.528 1.00 9.00 16 LYS C O 1
ATOM 689 N N . ASN C 1 17 ? 2.939 2.958 48.442 1.00 8.32 17 ASN C N 1
ATOM 690 C CA . ASN C 1 17 ? 4.198 3.524 48.891 1.00 8.92 17 ASN C CA 1
ATOM 691 C C . ASN C 1 17 ? 4.012 4.822 49.688 1.00 9.17 17 ASN C C 1
ATOM 692 O O . ASN C 1 17 ? 4.800 5.091 50.591 1.00 9.73 17 ASN C O 1
ATOM 697 N N . TYR C 1 18 ? 2.985 5.616 49.394 1.00 9.57 18 TYR C N 1
ATOM 698 C CA . TYR C 1 18 ? 2.658 6.771 50.229 1.00 10.76 18 TYR C CA 1
ATOM 699 C C . TYR C 1 18 ? 2.334 6.299 51.639 1.00 10.61 18 TYR C C 1
ATOM 700 O O . TYR C 1 18 ? 2.783 6.888 52.626 1.00 11.94 18 TYR C O 1
ATOM 709 N N . HIS C 1 19 ? 1.529 5.262 51.749 1.00 11.10 19 HIS C N 1
ATOM 710 C CA . HIS C 1 19 ? 1.203 4.727 53.069 1.00 12.51 19 HIS C CA 1
ATOM 711 C C . HIS C 1 19 ? 2.435 4.209 53.789 1.00 11.31 19 HIS C C 1
ATOM 712 O O . HIS C 1 19 ? 2.658 4.532 54.969 1.00 11.80 19 HIS C O 1
ATOM 719 N N . LEU C 1 20 ? 3.294 3.501 53.076 1.00 10.43 20 LEU C N 1
ATOM 720 C CA . LEU C 1 20 ? 4.507 2.994 53.664 1.00 10.30 20 LEU C CA 1
ATOM 721 C C . LEU C 1 20 ? 5.382 4.120 54.186 1.00 10.11 20 LEU C C 1
ATOM 722 O O . LEU C 1 20 ? 5.853 4.089 55.334 1.00 10.60 20 LEU C O 1
ATOM 727 N N . VAL C 1 21 ? 5.607 5.141 53.376 1.00 10.25 21 VAL C N 1
ATOM 728 C CA . VAL C 1 21 ? 6.491 6.210 53.799 1.00 11.74 21 VAL C CA 1
ATOM 729 C C . VAL C 1 21 ? 5.890 7.015 54.982 1.00 11.71 21 VAL C C 1
ATOM 730 O O . VAL C 1 21 ? 6.641 7.421 55.875 1.00 13.01 21 VAL C O 1
ATOM 734 N N . ASN C 1 22 ? 4.567 7.195 55.014 1.00 12.30 22 ASN C N 1
ATOM 735 C CA . ASN C 1 22 ? 3.878 7.806 56.175 1.00 13.47 22 ASN C CA 1
ATOM 736 C C . ASN C 1 22 ? 4.172 7.039 57.438 1.00 12.70 22 ASN C C 1
ATOM 737 O O . ASN C 1 22 ? 4.486 7.630 58.489 1.00 13.20 22 ASN C O 1
ATOM 742 N N . GLU C 1 23 ? 4.065 5.720 57.348 1.00 12.32 23 GLU C N 1
ATOM 743 C CA . GLU C 1 23 ? 4.266 4.849 58.517 1.00 12.16 23 GLU C CA 1
ATOM 744 C C . GLU C 1 23 ? 5.713 4.799 58.945 1.00 11.62 23 GLU C C 1
ATOM 745 O O . GLU C 1 23 ? 5.996 4.754 60.146 1.00 11.55 23 GLU C O 1
ATOM 751 N N . VAL C 1 24 ? 6.641 4.870 58.009 1.00 10.27 24 VAL C N 1
ATOM 752 C CA . VAL C 1 24 ? 8.057 4.923 58.361 1.00 11.60 24 VAL C CA 1
ATOM 753 C C . VAL C 1 24 ? 8.377 6.225 59.116 1.00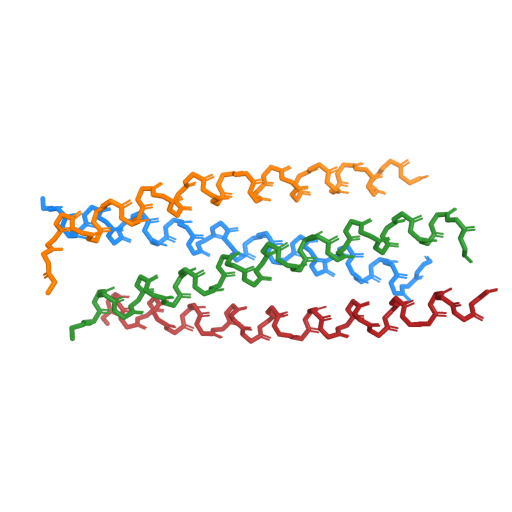 11.15 24 VAL C C 1
ATOM 754 O O . VAL C 1 24 ? 9.106 6.197 60.114 1.00 10.82 24 VAL C O 1
ATOM 758 N N . ALA C 1 25 ? 7.845 7.354 58.653 1.00 11.63 25 ALA C N 1
ATOM 759 C CA . ALA C 1 25 ? 8.051 8.629 59.351 1.00 12.02 25 ALA C CA 1
ATOM 760 C C . ALA C 1 25 ? 7.517 8.522 60.781 1.00 12.19 25 ALA C C 1
ATOM 761 O O . ALA C 1 25 ? 8.189 8.956 61.741 1.00 12.96 25 ALA C O 1
ATOM 763 N N . ARG C 1 26 ? 6.347 7.915 60.944 1.00 11.81 26 ARG C N 1
ATOM 764 C CA . ARG C 1 26 ? 5.768 7.722 62.284 1.00 13.27 26 ARG C CA 1
ATOM 765 C C . ARG C 1 26 ? 6.682 6.860 63.155 1.00 13.24 26 ARG C C 1
ATOM 766 O O . ARG C 1 26 ? 6.926 7.164 64.335 1.00 13.76 26 ARG C O 1
ATOM 774 N N . LEU C 1 27 ? 7.158 5.750 62.611 1.00 13.08 27 LEU C N 1
ATOM 775 C CA . LEU C 1 27 ? 8.054 4.855 63.320 1.00 13.24 27 LEU C CA 1
ATOM 776 C C . LEU C 1 27 ? 9.355 5.541 63.738 1.00 12.51 27 LEU C C 1
ATOM 777 O O . LEU C 1 27 ? 9.844 5.341 64.872 1.00 13.04 27 LEU C O 1
ATOM 782 N N . VAL C 1 28 ? 9.938 6.328 62.849 1.00 12.20 28 VAL C N 1
ATOM 783 C CA . VAL C 1 28 ? 11.180 7.023 63.152 1.00 14.44 28 VAL C CA 1
ATOM 784 C C . VAL C 1 28 ? 10.943 7.980 64.329 1.00 14.69 28 VAL C C 1
ATOM 785 O O . VAL C 1 28 ? 11.730 8.013 65.269 1.00 16.57 28 VAL C O 1
ATOM 789 N N . LYS C 1 29 ? 9.831 8.701 64.318 1.00 15.44 29 LYS C N 1
ATOM 790 C CA . LYS C 1 29 ? 9.519 9.620 65.416 1.00 16.91 29 LYS C CA 1
ATOM 791 C C . LYS C 1 29 ? 9.333 8.837 66.715 1.00 16.89 29 LYS C C 1
ATOM 792 O O . LYS C 1 29 ? 9.858 9.243 67.768 1.00 17.55 29 LYS C O 1
ATOM 798 N N . LEU C 1 30 ? 8.606 7.725 66.647 1.00 16.25 30 LEU C N 1
ATOM 799 C CA . LEU C 1 30 ? 8.331 6.883 67.813 1.00 17.19 30 LEU C CA 1
ATOM 800 C C . LEU C 1 30 ? 9.600 6.351 68.453 1.00 17.65 30 LEU C C 1
ATOM 801 O O . LEU C 1 30 ? 9.741 6.401 69.677 1.00 17.27 30 LEU C O 1
ATOM 806 N N . VAL C 1 31 ? 10.530 5.829 67.657 1.00 18.65 31 VAL C N 1
ATOM 807 C CA . VAL C 1 31 ? 11.707 5.197 68.254 1.00 20.66 31 VAL C CA 1
ATOM 808 C C . VAL C 1 31 ? 12.628 6.208 68.910 1.00 21.54 31 VAL C C 1
ATOM 809 O O . VAL C 1 31 ? 13.369 5.858 69.837 1.00 22.55 31 VAL C O 1
ATOM 813 N N . GLY C 1 32 ? 12.561 7.464 68.463 1.00 22.12 32 GLY C N 1
ATOM 814 C CA . GLY C 1 32 ? 13.301 8.538 69.107 1.00 23.68 32 GLY C CA 1
ATOM 815 C C . GLY C 1 32 ? 12.741 8.892 70.477 1.00 24.23 32 GLY C C 1
ATOM 816 O O . GLY C 1 32 ? 13.468 9.435 71.318 1.00 25.42 32 GLY C O 1
ATOM 817 N N . GLU C 1 33 ? 11.466 8.573 70.710 1.00 24.11 33 GLU C N 1
ATOM 818 C CA . GLU C 1 33 ? 10.763 8.936 71.946 1.00 24.86 33 GLU C CA 1
ATOM 819 C C . GLU C 1 33 ? 10.700 7.804 72.972 1.00 24.80 33 GLU C C 1
ATOM 820 O O . GLU C 1 33 ? 10.596 8.061 74.179 1.00 23.88 33 GLU C O 1
ATOM 826 N N . ARG C 1 34 ? 10.801 6.570 72.485 1.00 25.18 34 ARG C N 1
ATOM 827 C CA . ARG C 1 34 ? 10.327 5.376 73.176 1.00 26.60 34 ARG C CA 1
ATOM 828 C C . ARG C 1 34 ? 11.282 4.220 72.957 1.00 26.51 34 ARG C C 1
ATOM 829 O O . ARG C 1 34 ? 11.411 3.341 73.813 1.00 26.82 34 ARG C O 1
ATOM 838 N N . MET D 1 1 ? 8.237 -8.584 25.644 1.00 31.87 1 MET D N 1
ATOM 839 C CA . MET D 1 1 ? 7.348 -7.412 25.397 1.00 31.45 1 MET D CA 1
ATOM 840 C C . MET D 1 1 ? 7.498 -6.381 26.533 1.00 30.35 1 MET D C 1
ATOM 841 O O . MET D 1 1 ? 7.526 -6.752 27.717 1.00 30.23 1 MET D O 1
ATOM 846 N N . LYS D 1 2 ? 7.616 -5.102 26.170 1.00 28.86 2 LYS D N 1
ATOM 847 C CA . LYS D 1 2 ? 7.914 -4.054 27.153 1.00 27.39 2 LYS D CA 1
ATOM 848 C C . LYS D 1 2 ? 6.822 -3.888 28.210 1.00 25.95 2 LYS D C 1
ATOM 849 O O . LYS D 1 2 ? 7.119 -3.904 29.400 1.00 24.14 2 LYS D O 1
ATOM 855 N N . VAL D 1 3 ? 5.575 -3.725 27.789 1.00 24.31 3 VAL D N 1
ATOM 856 C CA . VAL D 1 3 ? 4.484 -3.503 28.750 1.00 23.52 3 VAL D CA 1
ATOM 857 C C . VAL D 1 3 ? 4.351 -4.668 29.731 1.00 23.05 3 VAL D C 1
ATOM 858 O O . VAL D 1 3 ? 4.195 -4.438 30.934 1.00 21.31 3 VAL D O 1
ATOM 862 N N . LYS D 1 4 ? 4.446 -5.902 29.234 1.00 22.28 4 LYS D N 1
ATOM 863 C CA . LYS D 1 4 ? 4.415 -7.080 30.093 1.00 22.42 4 LYS D CA 1
ATOM 864 C C . LYS D 1 4 ? 5.584 -7.083 31.091 1.00 21.67 4 LYS D C 1
ATOM 865 O O . LYS D 1 4 ? 5.378 -7.379 32.266 1.00 21.21 4 LYS D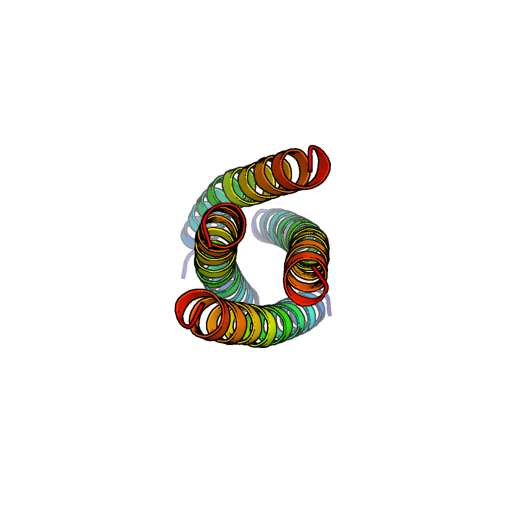 O 1
ATOM 871 N N . GLN D 1 5 ? 6.793 -6.766 30.632 1.00 21.53 5 GLN D N 1
ATOM 872 C CA . GLN D 1 5 ? 7.961 -6.705 31.517 1.00 20.72 5 GLN D CA 1
ATOM 873 C C . GLN D 1 5 ? 7.761 -5.651 32.625 1.00 18.63 5 GLN D C 1
ATOM 874 O O . GLN D 1 5 ? 8.161 -5.855 33.776 1.00 18.00 5 GLN D O 1
ATOM 880 N N . LEU D 1 6 ? 7.136 -4.536 32.273 1.00 16.33 6 LEU D N 1
ATOM 881 C CA . LEU D 1 6 ? 6.840 -3.479 33.245 1.00 15.31 6 LEU D CA 1
ATOM 882 C C . LEU D 1 6 ? 5.763 -3.922 34.233 1.00 14.84 6 LEU D C 1
ATOM 883 O O . LEU D 1 6 ? 5.836 -3.571 35.416 1.00 13.63 6 LEU D O 1
ATOM 888 N N . VAL D 1 7 ? 4.779 -4.699 33.781 1.00 15.26 7 VAL D N 1
ATOM 889 C CA . VAL D 1 7 ? 3.791 -5.256 34.692 1.00 16.05 7 VAL D CA 1
ATOM 890 C C . VAL D 1 7 ? 4.457 -6.220 35.673 1.00 15.42 7 VAL D C 1
ATOM 891 O O . VAL D 1 7 ? 4.150 -6.185 36.868 1.00 15.33 7 VAL D O 1
ATOM 895 N N . ASP D 1 8 ? 5.380 -7.048 35.204 1.00 15.35 8 ASP D N 1
ATOM 896 C CA . ASP D 1 8 ? 6.100 -7.947 36.089 1.00 16.55 8 ASP D CA 1
ATOM 897 C C . ASP D 1 8 ? 6.836 -7.132 37.142 1.00 14.97 8 ASP D C 1
ATOM 898 O O . ASP D 1 8 ? 6.889 -7.518 38.319 1.00 14.80 8 ASP D O 1
ATOM 903 N N . LYS D 1 9 ? 7.385 -5.998 36.731 1.00 14.39 9 LYS D N 1
ATOM 904 C CA . LYS D 1 9 ? 8.151 -5.163 37.637 1.00 13.71 9 LYS D CA 1
ATOM 905 C C . LYS D 1 9 ? 7.257 -4.521 38.693 1.00 11.52 9 LYS D C 1
ATOM 906 O O . LYS D 1 9 ? 7.594 -4.522 39.865 1.00 11.19 9 LYS D O 1
ATOM 912 N N . VAL D 1 10 ? 6.125 -3.970 38.288 1.00 10.95 10 VAL D N 1
ATOM 913 C CA . VAL D 1 10 ? 5.222 -3.386 39.256 1.00 12.08 10 VAL D CA 1
ATOM 914 C C . VAL D 1 10 ? 4.738 -4.455 40.247 1.00 11.96 10 VAL D C 1
ATOM 915 O O . VAL D 1 10 ? 4.627 -4.170 41.449 1.00 11.00 10 VAL D O 1
ATOM 919 N N . GLU D 1 11 ? 4.486 -5.678 39.778 1.00 11.79 11 GLU D N 1
ATOM 920 C CA . GLU D 1 11 ? 4.037 -6.728 40.697 1.00 13.04 11 GLU D CA 1
ATOM 921 C C . GLU D 1 11 ? 5.101 -7.071 41.728 1.00 11.99 11 GLU D C 1
ATOM 922 O O . GLU D 1 11 ? 4.797 -7.322 42.911 1.00 12.58 11 GLU D O 1
ATOM 928 N N . GLU D 1 12 ? 6.356 -7.101 41.309 1.00 12.41 12 GLU D N 1
ATOM 929 C CA . GLU D 1 12 ? 7.455 -7.338 42.252 1.00 13.02 12 GLU D CA 1
ATOM 930 C C . GLU D 1 12 ? 7.520 -6.230 43.296 1.00 11.80 12 GLU D C 1
ATOM 931 O O . GLU D 1 12 ? 7.730 -6.501 44.495 1.00 12.42 12 GLU D O 1
ATOM 937 N N . LEU D 1 13 ? 7.350 -4.982 42.872 1.00 10.77 13 LEU D N 1
ATOM 938 C CA . LEU D 1 13 ? 7.421 -3.872 43.812 1.00 10.44 13 LEU D CA 1
ATOM 939 C C . LEU D 1 13 ? 6.204 -3.869 44.744 1.00 9.61 13 LEU D C 1
ATOM 940 O O . LEU D 1 13 ? 6.347 -3.531 45.913 1.00 8.62 13 LEU D O 1
ATOM 945 N N . LEU D 1 14 ? 5.033 -4.255 44.241 1.00 9.11 14 LEU D N 1
ATOM 946 C CA . LEU D 1 14 ? 3.858 -4.380 45.094 1.00 9.59 14 LEU D CA 1
ATOM 947 C C . LEU D 1 14 ? 4.089 -5.414 46.185 1.00 10.11 14 LEU D C 1
ATOM 948 O O . LEU D 1 14 ? 3.682 -5.201 47.332 1.00 10.11 14 LEU D O 1
ATOM 953 N N . SER D 1 15 ? 4.728 -6.521 45.861 1.00 9.92 15 SER D N 1
ATOM 954 C CA . SER D 1 15 ? 4.999 -7.543 46.885 1.00 11.03 15 SER D CA 1
ATOM 955 C C . SER D 1 15 ? 6.011 -7.048 47.915 1.00 10.91 15 SER D C 1
ATOM 956 O O . SER D 1 15 ? 5.858 -7.311 49.119 1.00 11.48 15 SER D O 1
ATOM 959 N N . LYS D 1 16 ? 7.041 -6.332 47.468 1.00 10.19 16 LYS D N 1
ATOM 960 C CA . LYS D 1 16 ? 8.046 -5.773 48.363 1.00 11.11 16 LYS D CA 1
ATOM 961 C C . LYS D 1 16 ? 7.402 -4.751 49.293 1.00 10.09 16 LYS D C 1
ATOM 962 O O . LYS D 1 16 ? 7.697 -4.725 50.490 1.00 10.53 16 LYS D O 1
ATOM 968 N N . ASN D 1 17 ? 6.512 -3.918 48.761 1.00 9.32 17 ASN D N 1
ATOM 969 C CA . ASN D 1 17 ? 5.795 -2.944 49.553 1.00 9.04 17 ASN D CA 1
ATOM 970 C C . ASN D 1 17 ? 4.976 -3.647 50.630 1.00 9.00 17 ASN D C 1
ATOM 971 O O . ASN D 1 17 ? 4.976 -3.219 51.774 1.00 9.20 17 ASN D O 1
ATOM 976 N N . TYR D 1 18 ? 4.311 -4.735 50.239 1.00 9.09 18 TYR D N 1
ATOM 977 C CA . TYR D 1 18 ? 3.457 -5.480 51.174 1.00 9.87 18 TYR D CA 1
ATOM 978 C C . TYR D 1 18 ? 4.245 -5.895 52.399 1.00 9.85 18 TYR D C 1
ATOM 979 O O . TYR D 1 18 ? 3.834 -5.651 53.545 1.00 10.23 18 TYR D O 1
ATOM 988 N N . HIS D 1 19 ? 5.390 -6.522 52.186 1.00 9.24 19 HIS D N 1
ATOM 989 C CA . HIS D 1 19 ? 6.192 -7.009 53.295 1.00 9.75 19 HIS D CA 1
ATOM 990 C C . HIS D 1 19 ? 6.813 -5.869 54.118 1.00 9.86 19 HIS D C 1
ATOM 991 O O . HIS D 1 19 ? 6.873 -5.977 55.339 1.00 10.05 19 HIS D O 1
ATOM 998 N N . LEU D 1 20 ? 7.225 -4.770 53.483 1.00 9.07 20 LEU D N 1
ATOM 999 C CA . LEU D 1 20 ? 7.733 -3.624 54.249 1.00 9.79 20 LEU D CA 1
ATOM 1000 C C . LEU D 1 20 ? 6.657 -2.970 55.112 1.00 9.58 20 LEU D C 1
ATOM 1001 O O . LEU D 1 20 ? 6.911 -2.621 56.267 1.00 10.22 20 LEU D O 1
ATOM 1006 N N . VAL D 1 21 ? 5.449 -2.804 54.573 1.00 9.23 21 VAL D N 1
ATOM 1007 C CA . VAL D 1 21 ? 4.356 -2.234 55.349 1.00 11.07 21 VAL D CA 1
ATOM 1008 C C . VAL D 1 21 ? 4.115 -3.152 56.550 1.00 10.10 21 VAL D C 1
ATOM 1009 O O . VAL D 1 21 ? 3.911 -2.698 57.674 1.00 11.25 21 VAL D O 1
ATOM 1013 N N . ASN D 1 22 ? 4.121 -4.465 56.317 1.00 10.00 22 ASN D N 1
ATOM 1014 C CA . ASN D 1 22 ? 3.912 -5.402 57.412 1.00 9.93 22 ASN D CA 1
ATOM 1015 C C . ASN D 1 22 ? 5.031 -5.326 58.458 1.00 10.29 22 ASN D C 1
ATOM 1016 O O . ASN D 1 22 ? 4.770 -5.443 59.684 1.00 10.92 22 ASN D O 1
ATOM 1021 N N . GLU D 1 23 ? 6.273 -5.163 58.019 1.00 9.78 23 GLU D N 1
ATOM 1022 C CA . GLU D 1 23 ? 7.384 -5.053 58.956 1.00 10.79 23 GLU D CA 1
ATOM 1023 C C . GLU D 1 23 ? 7.274 -3.782 59.784 1.00 10.69 23 GLU D C 1
ATOM 1024 O O . GLU D 1 23 ? 7.544 -3.794 61.011 1.00 10.77 23 GLU D O 1
ATOM 1030 N N . VAL D 1 24 ? 6.877 -2.679 59.161 1.00 11.16 24 VAL D N 1
ATOM 1031 C CA . VAL D 1 24 ? 6.731 -1.439 59.894 1.00 11.86 24 VAL D CA 1
ATOM 1032 C C . VAL D 1 24 ? 5.635 -1.575 60.942 1.00 12.54 24 VAL D C 1
ATOM 1033 O O . VAL D 1 24 ? 5.835 -1.128 62.088 1.00 13.75 24 VAL D O 1
ATOM 1037 N N . ALA D 1 25 ? 4.518 -2.207 60.586 1.00 12.51 25 ALA D N 1
ATOM 1038 C CA . ALA D 1 25 ? 3.435 -2.429 61.540 1.00 13.46 25 ALA D CA 1
ATOM 1039 C C . ALA D 1 25 ? 3.944 -3.256 62.714 1.00 14.35 25 ALA D C 1
ATOM 1040 O O . ALA D 1 25 ? 3.607 -2.967 63.874 1.00 15.32 25 ALA D O 1
ATOM 1042 N N . ARG D 1 26 ? 4.757 -4.278 62.448 1.00 13.28 26 ARG D N 1
ATOM 1043 C CA . ARG D 1 26 ? 5.301 -5.125 63.518 1.00 13.71 26 ARG D CA 1
ATOM 1044 C C . ARG D 1 26 ? 6.174 -4.277 64.442 1.00 12.99 26 ARG D C 1
ATOM 1045 O O . ARG D 1 26 ? 6.086 -4.387 65.676 1.00 13.88 26 ARG D O 1
ATOM 1053 N N . LEU D 1 27 ? 7.005 -3.420 63.883 1.00 13.44 27 LEU D N 1
ATOM 1054 C CA . LEU D 1 27 ? 7.927 -2.619 64.670 1.00 13.56 27 LEU D CA 1
ATOM 1055 C C . LEU D 1 27 ? 7.197 -1.550 65.469 1.00 14.75 27 LEU D C 1
ATOM 1056 O O . LEU D 1 27 ? 7.584 -1.242 66.593 1.00 14.70 27 LEU D O 1
ATOM 1061 N N . VAL D 1 28 ? 6.141 -0.983 64.905 1.00 15.38 28 VAL D N 1
ATOM 1062 C CA . VAL D 1 28 ? 5.382 0.048 65.614 1.00 17.16 28 VAL D CA 1
ATOM 1063 C C . VAL D 1 28 ? 4.717 -0.580 66.833 1.00 17.78 28 VAL D C 1
ATOM 1064 O O . VAL D 1 28 ? 4.698 0.030 67.902 1.00 18.44 28 VAL D O 1
ATOM 1068 N N . LYS D 1 29 ? 4.201 -1.798 66.687 1.00 18.39 29 LYS D N 1
ATOM 1069 C CA . LYS D 1 29 ? 3.532 -2.490 67.782 1.00 19.81 29 LYS D CA 1
ATOM 1070 C C . LYS D 1 29 ? 4.534 -2.771 68.888 1.00 20.21 29 LYS D C 1
ATOM 1071 O O . LYS D 1 29 ? 4.249 -2.548 70.066 1.00 20.47 29 LYS D O 1
ATOM 1077 N N . LEU D 1 30 ? 5.723 -3.225 68.517 1.00 20.05 30 LEU D N 1
ATOM 1078 C CA . LEU D 1 30 ? 6.764 -3.548 69.485 1.00 22.01 30 LEU D CA 1
ATOM 1079 C C . LEU D 1 30 ? 7.281 -2.330 70.234 1.00 22.35 30 LEU D C 1
ATOM 1080 O O . LEU D 1 30 ? 7.478 -2.370 71.461 1.00 22.46 30 LEU D O 1
ATOM 1085 N N . VAL D 1 31 ? 7.520 -1.258 69.494 1.00 23.31 31 VAL D N 1
ATOM 1086 C CA . VAL D 1 31 ? 8.074 -0.044 70.077 1.00 24.21 31 VAL D CA 1
ATOM 1087 C C . VAL D 1 31 ? 7.045 0.578 71.016 1.00 25.23 31 VAL D C 1
ATOM 1088 O O . VAL D 1 31 ? 7.405 1.126 72.057 1.00 25.23 31 VAL D O 1
ATOM 1092 N N . GLY D 1 32 ? 5.769 0.443 70.668 1.00 26.44 32 GLY D N 1
ATOM 1093 C CA . GLY D 1 32 ? 4.678 0.925 71.500 1.00 28.41 32 GLY D CA 1
ATOM 1094 C C . GLY D 1 32 ? 4.495 0.173 72.808 1.00 30.07 32 GLY D C 1
ATOM 1095 O O . GLY D 1 32 ? 3.827 0.669 73.723 1.00 30.25 32 GLY D O 1
ATOM 1096 N N . GLU D 1 33 ? 5.093 -1.013 72.907 1.00 31.55 33 GLU D N 1
ATOM 1097 C CA . GLU D 1 33 ? 5.059 -1.811 74.131 1.00 33.15 33 GLU D CA 1
ATOM 1098 C C . GLU D 1 33 ? 6.233 -1.482 75.066 1.00 34.06 33 GLU D C 1
ATOM 1099 O O . GLU D 1 33 ? 6.348 -2.050 76.158 1.00 34.59 33 GLU D O 1
ATOM 1105 N N . ARG D 1 34 ? 7.098 -0.564 74.634 1.00 34.89 34 ARG D N 1
ATOM 1106 C CA . ARG D 1 34 ? 8.152 -0.013 75.489 1.00 35.49 34 ARG D CA 1
ATOM 1107 C C . ARG D 1 34 ? 7.588 1.057 76.427 1.00 35.61 34 ARG D C 1
ATOM 1108 O O . ARG D 1 34 ? 8.075 1.265 77.535 1.00 36.01 34 ARG D O 1
#

B-factor: mean 20.33, std 9.2, range [8.32, 55.42]

GO terms:
  GO:0005634 nucleus (C, IDA)
  GO:0001228 DNA-binding transcription activator activity, RNA polymerase II-specific (F, IDA)
  GO:0003682 chromatin binding (F, IDA)
  GO:0003700 DNA-binding transcription factor activity (F, IDA)
  GO:0045899 positive regulation of RNA polymerase II transcription preinitiation complex assembly (P, IDA)
  GO:0043565 sequence-specific DNA binding (F, IDA)
  GO:0045899 positive regulation of RNA polymerase II transcription preinitiation complex assembly (P, IGI)
  GO:1903833 positive regulation of cellular response to amino acid starvation (P, IGI)
  GO:0060261 positive regulation of transcription initiation by RNA polymerase II (P, IGI)
  GO:0001228 DNA-binding transcription activator activity, RNA polymerase II-specific (F, IMP)
  GO:0003700 DNA-binding transcription factor activity (F, IMP)
  GO:0045899 positive regulation of RNA polymerase II transcription preinitiation complex assembly (P, IMP)
  GO:0045944 positive regulation of transcription by RNA polymerase II (P, IMP)
  GO:0010688 negative regulation of ribosomal protein gene transcription by RNA polymerase II (P, IMP)
  GO:0043565 sequence-specific DNA binding (F, HDA)
  GO:1903833 positive regulation of cellular response to amino acid starvation (P, IMP)
  GO:1990139 protein localization to nuclear periphery (P, IMP)
  GO:0031669 cellular response to nutrient levels (P, IMP)
  GO:0060261 positive regulation of transcription initiation by RNA polymerase II (P, IMP)
  GO:0000122 negative regulation of transcription by RNA polymerase II (P, IMP)

Organism: Saccharomyces cerevisiae (strain ATCC 204508 / S288c) (NCBI:txid559292)

InterPro domains:
  IPR004827 Basic-leucine zipper domain [PF07716] (225-276)
  IPR004827 Basic-leucine zipper domain [PS00036] (231-245)
  IPR004827 Basic-leucine zipper domain [PS50217] (231-276)
  IPR004827 Basic-leucine zipper domain [SM00338] (223-280)
  IPR046347 Basic-leucine zipper domain superfamily [SSF57959] (225-279)
  IPR050946 AP-1 Transcription Factor bZIP [PTHR11462] (76-279)

Sequence (136 aa):
MKVKQLVDKVEELLSKNYHLVNEVARLVKLVGERMKVKQLVDKVEELLSKNYHLVNEVARLVKLVGERMKVKQLVDKVEELLSKNYHLVNEVARLVKLVGERMKVKQLVDKVEELLSKNYHLVNEVARLVKLVGER

Foldseek 3Di:
DVVVVVVVVVVVVVVVVVVVVVVVVVVVVVVVVD/DDPVVVVVVVVVVVVVVVVVVVVVVVVVVVVVVD/DPVVVVVVVVVVVVVVVVVVVVVVVVVVVVVVPD/DVVVVVVVVVVVVVVVVVVVVVVVVVVVVVVVVD

Secondary structure (DSSP, 8-state):
-HHHHHHHHHHHHHHHHHHHHHHHHHHHHHHHH-/--HHHHHHHHHHHHHHHHHHHHHHHHHHHHHHT-/-HHHHHHHHHHHHHHHHHHHHHHHHHHHHHHHH-/-HHHHHHHHHHHHHHHHHHHHHHHHHHHHHHHT-

Radius of gyration: 16.52 Å; Cα contacts (8 Å, |Δi|>4): 97; chains: 4; bounding box: 33×23×56 Å